Protein AF-A0A183GX40-F1 (afdb_monomer_lite)

Secondary structure (DSSP, 8-state):
-HHHHHHHHHHHHHHHHHH-HHHHTT--HHHHHHHHHHHHHHHHHHHHHHHHHHHHS--S-----HHHHHHHTSTTSTTTTTGGG--B---TTGGGS-HHHHHHHHHHSTTSB---

pLDDT: mean 89.78, std 6.81, range [52.97, 96.0]

Structure (mmCIF, N/CA/C/O backbone):
data_AF-A0A183GX40-F1
#
_entry.id   AF-A0A183GX40-F1
#
loop_
_atom_site.group_PDB
_atom_site.id
_atom_site.type_symbol
_atom_site.label_atom_id
_atom_site.label_alt_id
_atom_site.label_comp_id
_atom_site.label_asym_id
_atom_site.label_entity_id
_atom_site.label_seq_id
_atom_site.pdbx_PDB_ins_code
_atom_site.Cartn_x
_atom_site.Cartn_y
_atom_site.Cartn_z
_atom_site.occupancy
_atom_site.B_iso_or_equiv
_atom_site.auth_seq_id
_atom_site.auth_comp_id
_atom_site.auth_asym_id
_atom_site.auth_atom_id
_atom_site.pdbx_PDB_model_num
ATOM 1 N N . MET A 1 1 ? -13.256 6.735 -21.506 1.00 61.44 1 MET A N 1
ATOM 2 C CA . MET A 1 1 ? -12.487 5.476 -21.609 1.00 61.44 1 MET A CA 1
ATOM 3 C C . MET A 1 1 ? -10.989 5.669 -21.396 1.00 61.44 1 MET A C 1
ATOM 5 O O . MET A 1 1 ? -10.426 4.890 -20.646 1.00 61.44 1 MET A O 1
ATOM 9 N N . VAL A 1 2 ? -10.386 6.748 -21.913 1.00 84.19 2 VAL A N 1
ATOM 10 C CA . VAL A 1 2 ? -8.935 7.036 -21.832 1.00 84.19 2 VAL A CA 1
ATOM 11 C C . VAL A 1 2 ? -8.296 6.841 -20.442 1.00 84.19 2 VAL A C 1
ATOM 13 O O . VAL A 1 2 ? -7.230 6.255 -20.349 1.00 84.19 2 VAL A O 1
ATOM 16 N N . LEU A 1 3 ? -8.937 7.266 -19.343 1.00 86.88 3 LEU A N 1
ATOM 17 C CA . LEU A 1 3 ? -8.341 7.150 -17.998 1.00 86.88 3 LEU A CA 1
ATOM 18 C C . LEU A 1 3 ? -8.125 5.696 -17.546 1.00 86.88 3 LEU A C 1
ATOM 20 O O . LEU A 1 3 ? -7.103 5.389 -16.938 1.00 86.88 3 LEU A O 1
ATOM 24 N N . CYS A 1 4 ? -9.097 4.822 -17.816 1.00 88.12 4 CYS A N 1
ATOM 25 C CA . CYS A 1 4 ? -9.017 3.411 -17.443 1.00 88.12 4 CYS A CA 1
ATOM 26 C C . CYS A 1 4 ? -7.955 2.698 -18.278 1.00 88.12 4 CYS A C 1
ATOM 28 O O . CYS A 1 4 ? -7.156 1.960 -17.722 1.00 88.12 4 CYS A O 1
ATOM 30 N N . GLU A 1 5 ? -7.896 2.983 -19.580 1.00 91.25 5 GLU A N 1
ATOM 31 C CA . GLU A 1 5 ? -6.874 2.435 -20.479 1.00 91.25 5 GLU A CA 1
ATOM 32 C C . GLU A 1 5 ? -5.462 2.870 -20.068 1.00 91.25 5 GLU A C 1
ATOM 34 O O . GLU A 1 5 ? -4.575 2.028 -19.949 1.00 91.25 5 GLU A O 1
ATOM 39 N N . THR A 1 6 ? -5.254 4.160 -19.768 1.00 89.44 6 THR A N 1
ATOM 40 C CA . THR A 1 6 ? -3.965 4.663 -19.265 1.00 89.44 6 THR A CA 1
ATOM 41 C C . THR A 1 6 ? -3.567 3.976 -17.961 1.00 89.44 6 THR A C 1
ATOM 43 O O . THR A 1 6 ? -2.415 3.575 -17.808 1.00 89.44 6 THR A O 1
ATOM 46 N N . PHE A 1 7 ? -4.511 3.819 -17.026 1.00 92.31 7 PHE A N 1
ATOM 47 C CA . PHE A 1 7 ? -4.249 3.143 -15.758 1.00 92.31 7 PHE A CA 1
ATOM 48 C C . PHE A 1 7 ? -3.877 1.672 -15.960 1.00 92.31 7 PHE A C 1
ATOM 50 O O . PHE A 1 7 ? -2.867 1.231 -15.419 1.00 92.31 7 PHE A O 1
ATOM 57 N N . SER A 1 8 ? -4.655 0.934 -16.756 1.00 94.12 8 SER A N 1
ATOM 58 C CA . SER A 1 8 ? -4.400 -0.476 -17.066 1.00 94.12 8 SER A CA 1
ATOM 59 C C . SER A 1 8 ? -3.034 -0.668 -17.718 1.00 94.12 8 SER A C 1
ATOM 61 O O . SER A 1 8 ? -2.237 -1.456 -17.223 1.00 94.12 8 SER A O 1
ATOM 63 N N . ARG A 1 9 ? -2.704 0.129 -18.741 1.00 93.69 9 ARG A N 1
ATOM 64 C CA . ARG A 1 9 ? -1.399 0.054 -19.412 1.00 93.69 9 ARG A CA 1
ATOM 65 C C . ARG A 1 9 ? -0.239 0.368 -18.464 1.00 93.69 9 ARG A C 1
ATOM 67 O O . ARG A 1 9 ? 0.781 -0.311 -18.486 1.00 93.69 9 ARG A O 1
ATOM 74 N N . GLY A 1 10 ? -0.390 1.391 -17.620 1.00 94.50 10 GLY A N 1
ATOM 75 C CA . GLY A 1 10 ? 0.619 1.727 -16.615 1.00 94.50 10 GLY A CA 1
ATOM 76 C C . GLY A 1 10 ? 0.813 0.607 -15.589 1.00 94.50 10 GLY A C 1
ATOM 77 O O . GLY A 1 10 ? 1.943 0.306 -15.217 1.00 94.50 10 GLY A O 1
ATOM 78 N N . ARG A 1 11 ? -0.276 -0.045 -15.162 1.00 94.56 11 ARG A N 1
ATOM 79 C CA . ARG A 1 11 ? -0.227 -1.203 -14.257 1.00 94.56 11 ARG A CA 1
ATOM 80 C C . ARG A 1 11 ? 0.476 -2.397 -14.883 1.00 94.56 11 ARG A C 1
ATOM 82 O O . ARG A 1 11 ? 1.346 -2.957 -14.230 1.00 94.56 11 ARG A O 1
ATOM 89 N N . GLU A 1 12 ? 0.153 -2.734 -16.127 1.00 94.31 12 GLU A N 1
ATOM 90 C CA . GLU A 1 12 ? 0.805 -3.824 -16.863 1.00 94.31 12 GLU A CA 1
ATOM 91 C C . GLU A 1 12 ? 2.319 -3.601 -16.980 1.00 94.31 12 GLU A C 1
ATOM 93 O O . GLU A 1 12 ? 3.097 -4.524 -16.743 1.00 94.31 12 GLU A O 1
ATOM 98 N N . LEU A 1 13 ? 2.753 -2.367 -17.273 1.00 92.88 13 LEU A N 1
ATOM 99 C CA . LEU A 1 13 ? 4.176 -2.021 -17.326 1.00 92.88 13 LEU A CA 1
ATOM 100 C C . LEU A 1 13 ? 4.869 -2.222 -15.971 1.00 92.88 13 LEU A C 1
ATOM 102 O O . LEU A 1 13 ? 5.949 -2.811 -15.912 1.00 92.88 13 LEU A O 1
ATOM 106 N N . ILE A 1 14 ? 4.253 -1.738 -14.888 1.00 91.75 14 ILE A N 1
ATOM 107 C CA . ILE A 1 14 ? 4.812 -1.854 -13.536 1.00 91.75 14 ILE A CA 1
ATOM 108 C C . ILE A 1 14 ? 4.880 -3.324 -13.104 1.00 91.75 14 ILE A C 1
ATOM 110 O O . ILE A 1 14 ? 5.902 -3.768 -12.589 1.00 91.75 14 ILE A O 1
ATOM 114 N N . GLU A 1 15 ? 3.815 -4.091 -13.336 1.00 90.94 15 GLU A N 1
ATOM 115 C CA . GLU A 1 15 ? 3.749 -5.512 -12.982 1.00 90.94 15 GLU A CA 1
ATOM 116 C C . GLU A 1 15 ? 4.776 -6.336 -13.757 1.00 90.94 15 GLU A C 1
ATOM 118 O O . GLU A 1 15 ? 5.473 -7.148 -13.149 1.00 90.94 15 GLU A O 1
ATOM 123 N N . ARG A 1 16 ? 4.950 -6.075 -15.060 1.00 89.56 16 ARG A N 1
ATOM 124 C CA . ARG A 1 16 ? 5.984 -6.738 -15.863 1.00 89.56 16 ARG A CA 1
ATOM 125 C C . ARG A 1 16 ? 7.364 -6.575 -15.229 1.00 89.56 16 ARG A C 1
ATOM 127 O O . ARG A 1 16 ? 8.065 -7.560 -15.048 1.00 89.56 16 ARG A O 1
ATOM 134 N N . LEU A 1 17 ? 7.731 -5.355 -14.844 1.00 86.88 17 LEU A N 1
ATOM 135 C CA . LEU A 1 17 ? 9.061 -5.069 -14.295 1.00 86.88 17 LEU A CA 1
ATOM 136 C C . LEU A 1 17 ? 9.238 -5.531 -12.841 1.00 86.88 17 LEU A C 1
ATOM 138 O O . LEU A 1 17 ? 10.357 -5.833 -12.434 1.00 86.88 17 LEU A O 1
ATOM 142 N N . LEU A 1 18 ? 8.153 -5.626 -12.065 1.00 84.69 18 LEU A N 1
ATOM 143 C CA . LEU A 1 18 ? 8.182 -6.171 -10.703 1.00 84.69 18 LEU A CA 1
ATOM 144 C C . LEU A 1 18 ? 8.326 -7.698 -10.674 1.00 84.69 18 LEU A C 1
ATOM 146 O O . LEU A 1 18 ? 8.986 -8.223 -9.779 1.00 84.69 18 LEU A O 1
ATOM 150 N N . PHE A 1 19 ? 7.694 -8.409 -11.614 1.00 84.62 19 PHE A N 1
ATOM 151 C CA . PHE A 1 19 ? 7.640 -9.876 -11.613 1.00 84.62 19 PHE A CA 1
ATOM 152 C C . PHE A 1 19 ? 8.596 -10.543 -12.614 1.00 84.62 19 PHE A C 1
ATOM 154 O O . PHE A 1 19 ? 8.858 -11.740 -12.491 1.00 84.62 19 PHE A O 1
ATOM 161 N N . HIS A 1 20 ? 9.161 -9.786 -13.557 1.00 83.19 20 HIS A N 1
ATOM 162 C CA . HIS A 1 20 ? 10.194 -10.243 -14.489 1.00 83.19 20 HIS A CA 1
ATOM 163 C C . HIS A 1 20 ? 11.457 -9.400 -14.314 1.00 83.19 20 HIS A C 1
ATOM 165 O O . HIS A 1 20 ? 11.758 -8.500 -15.092 1.00 83.19 20 HIS A O 1
ATOM 171 N N . THR A 1 21 ? 12.206 -9.689 -13.250 1.00 69.00 21 THR A N 1
ATOM 172 C CA . THR A 1 21 ? 13.386 -8.911 -12.847 1.00 69.00 21 THR A CA 1
ATOM 173 C C . THR A 1 21 ? 14.473 -8.861 -13.921 1.00 69.00 21 THR A C 1
ATOM 175 O O . THR A 1 21 ? 15.195 -7.870 -13.989 1.00 69.00 21 THR A O 1
ATOM 178 N N . ASP A 1 22 ? 14.559 -9.875 -14.789 1.00 79.19 22 ASP A N 1
ATOM 179 C CA . ASP A 1 22 ? 15.484 -9.897 -15.930 1.00 79.19 22 ASP A CA 1
ATOM 180 C C . ASP A 1 22 ? 15.222 -8.738 -16.910 1.00 79.19 22 ASP A C 1
ATOM 182 O O . ASP A 1 22 ? 16.169 -8.132 -17.416 1.00 79.19 22 ASP A O 1
ATOM 186 N N . ASP A 1 23 ? 13.954 -8.352 -17.091 1.00 74.06 23 ASP A N 1
ATOM 187 C CA . ASP A 1 23 ? 13.552 -7.218 -17.932 1.00 74.06 23 ASP A CA 1
ATOM 188 C C . ASP A 1 23 ? 13.892 -5.870 -17.271 1.00 74.06 23 ASP A C 1
ATOM 190 O O . ASP A 1 23 ? 14.087 -4.861 -17.949 1.00 74.06 23 ASP A O 1
ATOM 194 N N . ALA A 1 24 ? 13.997 -5.836 -15.939 1.00 75.06 24 ALA A N 1
ATOM 195 C CA . ALA A 1 24 ? 14.310 -4.627 -15.180 1.00 75.06 24 ALA A CA 1
ATOM 196 C C . ALA A 1 24 ? 15.818 -4.313 -15.124 1.00 75.06 24 ALA A C 1
ATOM 198 O O . ALA A 1 24 ? 16.201 -3.164 -14.884 1.00 75.06 24 ALA A O 1
ATOM 199 N N . LEU A 1 25 ? 16.689 -5.304 -15.356 1.00 77.06 25 LEU A N 1
ATOM 200 C CA . LEU A 1 25 ? 18.145 -5.151 -15.225 1.00 77.06 25 LEU A CA 1
ATOM 201 C C . LEU A 1 25 ? 18.772 -4.260 -16.309 1.00 77.06 25 LEU A C 1
ATOM 203 O O . LEU A 1 25 ? 19.804 -3.631 -16.058 1.00 77.06 25 LEU A O 1
ATOM 207 N N . PHE A 1 26 ? 18.152 -4.165 -17.490 1.00 81.56 26 PHE A N 1
ATOM 208 C CA . PHE A 1 26 ? 18.740 -3.510 -18.666 1.00 81.56 26 PHE A CA 1
ATOM 209 C C . PHE A 1 26 ? 17.864 -2.416 -19.289 1.00 81.56 26 PHE A C 1
ATOM 211 O O . PHE A 1 26 ? 17.971 -2.152 -20.483 1.00 81.56 26 PHE A O 1
ATOM 218 N N . LEU A 1 27 ? 17.046 -1.731 -18.484 1.00 85.94 27 LEU A N 1
ATOM 219 C CA . LEU A 1 27 ? 16.221 -0.628 -18.984 1.00 85.94 27 LEU A CA 1
ATOM 220 C C . LEU A 1 27 ? 17.080 0.526 -19.514 1.00 85.94 27 LEU A C 1
ATOM 222 O O . LEU A 1 27 ? 17.921 1.084 -18.788 1.00 85.94 27 LEU A O 1
ATOM 226 N N . SER A 1 28 ? 16.804 0.917 -20.756 1.00 90.75 28 SER A N 1
ATOM 227 C CA . SER A 1 28 ? 17.279 2.157 -21.365 1.00 90.75 28 SER A CA 1
ATOM 228 C C . SER A 1 28 ? 16.761 3.385 -20.604 1.00 90.75 28 SER A C 1
ATOM 230 O O . SER A 1 28 ? 15.870 3.298 -19.759 1.00 90.75 28 SER A O 1
ATOM 232 N N . GLN A 1 29 ? 17.328 4.563 -20.880 1.00 91.81 29 GLN A N 1
ATOM 233 C CA . GLN A 1 29 ? 16.872 5.799 -20.228 1.00 91.81 29 GLN A CA 1
ATOM 234 C C . GLN A 1 29 ? 15.410 6.122 -20.558 1.00 91.81 29 GLN A C 1
ATOM 236 O O . GLN A 1 29 ? 14.670 6.540 -19.670 1.00 91.81 29 GLN A O 1
ATOM 241 N N . ASP A 1 30 ? 14.987 5.867 -21.796 1.00 92.88 30 ASP A N 1
ATOM 242 C CA . ASP A 1 30 ? 13.615 6.119 -22.235 1.00 92.88 30 ASP A CA 1
ATOM 243 C C . ASP A 1 30 ? 12.626 5.186 -21.521 1.00 92.88 30 ASP A C 1
ATOM 245 O O . ASP A 1 30 ? 11.599 5.640 -21.022 1.00 92.88 30 ASP A O 1
ATOM 249 N N . GLU A 1 31 ? 12.970 3.904 -21.366 1.00 90.94 31 GLU A N 1
ATOM 250 C CA . GLU A 1 31 ? 12.136 2.935 -20.638 1.00 90.94 31 GLU A CA 1
ATOM 251 C C . GLU A 1 31 ? 12.058 3.244 -19.137 1.00 90.94 31 GLU A C 1
ATOM 253 O O . GLU A 1 31 ? 11.008 3.075 -18.515 1.00 90.94 31 GLU A O 1
ATOM 258 N N . ARG A 1 32 ? 13.150 3.738 -18.538 1.00 90.44 32 ARG A N 1
ATOM 259 C CA . ARG A 1 32 ? 13.143 4.206 -17.141 1.00 90.44 32 ARG A CA 1
ATOM 260 C C . ARG A 1 32 ? 12.227 5.408 -16.958 1.00 90.44 32 ARG A C 1
ATOM 262 O O . ARG A 1 32 ? 11.519 5.485 -15.953 1.00 90.44 32 ARG A O 1
ATOM 269 N N . GLU A 1 33 ? 12.241 6.345 -17.902 1.00 93.69 33 GLU A N 1
ATOM 270 C CA . GLU A 1 33 ? 11.349 7.501 -17.851 1.00 93.69 33 GLU A CA 1
ATOM 271 C C . GLU A 1 33 ? 9.890 7.085 -18.062 1.00 93.69 33 GLU A C 1
ATOM 273 O O . GLU A 1 33 ? 9.019 7.538 -17.319 1.00 93.69 33 GLU A O 1
ATOM 278 N N . GLU A 1 34 ? 9.616 6.168 -18.993 1.00 92.19 34 GLU A N 1
ATOM 279 C CA . GLU A 1 34 ? 8.276 5.612 -19.193 1.00 92.19 34 GLU A CA 1
ATOM 280 C C . GLU A 1 34 ? 7.753 4.932 -17.921 1.00 92.19 34 GLU A C 1
ATOM 282 O O . GLU A 1 34 ? 6.635 5.215 -17.482 1.00 92.19 34 GLU A O 1
ATOM 287 N N . TYR A 1 35 ? 8.582 4.112 -17.268 1.00 91.31 35 TYR A N 1
ATOM 288 C CA . TYR A 1 35 ? 8.249 3.497 -15.984 1.00 91.31 35 TYR A CA 1
ATOM 289 C C . TYR A 1 35 ? 7.927 4.543 -14.912 1.00 91.31 35 TYR A C 1
ATOM 291 O O . TYR A 1 35 ? 6.898 4.459 -14.239 1.00 91.31 35 TYR A O 1
ATOM 299 N N . ARG A 1 36 ? 8.770 5.573 -14.772 1.00 92.31 36 ARG A N 1
ATOM 300 C CA . ARG A 1 3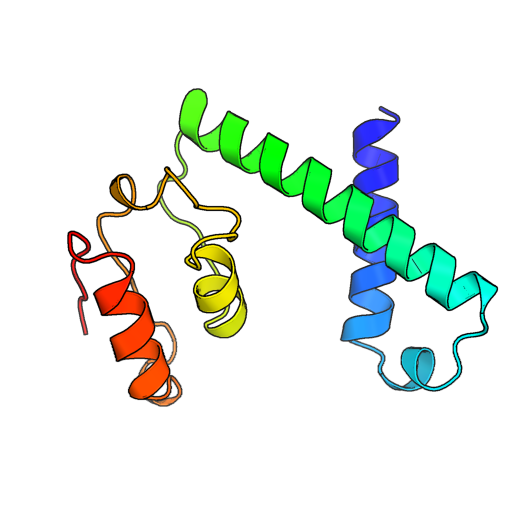6 ? 8.580 6.638 -13.777 1.00 92.31 36 ARG A CA 1
ATOM 301 C C . ARG A 1 36 ? 7.282 7.413 -14.009 1.00 92.31 36 ARG A C 1
ATOM 303 O O . ARG A 1 36 ? 6.590 7.779 -13.054 1.00 92.31 36 ARG A O 1
ATOM 310 N N . LEU A 1 37 ? 6.942 7.676 -15.270 1.00 93.75 37 LEU A N 1
ATOM 311 C CA . LEU A 1 37 ? 5.678 8.306 -15.645 1.00 93.75 37 LEU A CA 1
ATOM 312 C C . LEU A 1 37 ? 4.493 7.394 -15.319 1.00 93.75 37 LEU A C 1
ATOM 314 O O . LEU A 1 37 ? 3.532 7.862 -14.702 1.00 93.75 37 LEU A O 1
ATOM 318 N N . ALA A 1 38 ? 4.584 6.105 -15.651 1.00 94.25 38 ALA A N 1
ATOM 319 C CA . ALA A 1 38 ? 3.557 5.119 -15.337 1.00 94.25 38 ALA A CA 1
ATOM 320 C C . ALA A 1 38 ? 3.314 5.007 -13.826 1.00 94.25 38 ALA A C 1
ATOM 322 O O . ALA A 1 38 ? 2.165 5.105 -13.398 1.00 94.25 38 ALA A O 1
ATOM 323 N N . GLU A 1 39 ? 4.362 4.900 -13.003 1.00 93.19 39 GLU A N 1
ATOM 324 C CA . GLU A 1 39 ? 4.227 4.882 -11.540 1.00 93.19 39 GLU A CA 1
ATOM 325 C C . GLU A 1 39 ? 3.520 6.131 -11.017 1.00 93.19 39 GLU A C 1
ATOM 327 O O . GLU A 1 39 ? 2.582 6.038 -10.219 1.00 93.19 39 GLU A O 1
ATOM 332 N N . LYS A 1 40 ? 3.927 7.313 -11.493 1.00 93.00 40 LYS A N 1
ATOM 333 C CA . LYS A 1 40 ? 3.327 8.582 -11.073 1.00 93.00 40 LYS A CA 1
ATOM 334 C C . LYS A 1 40 ? 1.848 8.658 -11.447 1.00 93.00 40 LYS A C 1
ATOM 336 O O . LYS A 1 40 ? 1.030 9.108 -10.639 1.00 93.00 40 LYS A O 1
ATOM 341 N N . GLU A 1 41 ? 1.490 8.249 -12.661 1.00 93.62 41 GLU A N 1
ATOM 342 C CA . GLU A 1 41 ? 0.104 8.266 -13.125 1.00 93.62 41 GLU A CA 1
ATOM 343 C C . GLU A 1 41 ? -0.764 7.242 -12.396 1.00 93.62 41 GLU A C 1
ATOM 345 O O . GLU A 1 41 ? -1.828 7.608 -11.886 1.00 93.62 41 GLU A O 1
ATOM 350 N N . VAL A 1 42 ? -0.300 5.995 -12.294 1.00 94.31 42 VAL A N 1
ATOM 351 C CA . VAL A 1 42 ? -0.990 4.914 -11.581 1.00 94.31 42 VAL A CA 1
ATOM 352 C C . VAL A 1 42 ? -1.216 5.305 -10.128 1.00 94.31 42 VAL A C 1
ATOM 354 O O . VAL A 1 42 ? -2.350 5.232 -9.657 1.00 94.31 42 VAL A O 1
ATOM 357 N N . SER A 1 43 ? -0.183 5.793 -9.438 1.00 91.44 43 SER A N 1
ATOM 358 C CA . SER A 1 43 ? -0.285 6.246 -8.049 1.00 91.44 43 SER A CA 1
ATOM 359 C C . SER A 1 43 ? -1.323 7.362 -7.899 1.00 91.44 43 SER A C 1
ATOM 361 O O . SER A 1 43 ? -2.265 7.248 -7.113 1.00 91.44 43 SER A O 1
ATOM 363 N N . ARG A 1 44 ? -1.255 8.402 -8.744 1.00 92.12 44 ARG A N 1
ATOM 364 C CA . ARG A 1 44 ? -2.218 9.515 -8.729 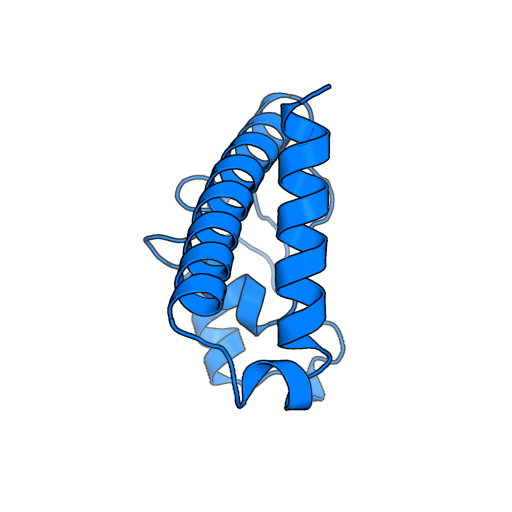1.00 92.12 44 ARG A CA 1
ATOM 365 C C . ARG A 1 44 ? -3.660 9.044 -8.936 1.00 92.12 44 ARG A C 1
ATOM 367 O O . ARG A 1 44 ? -4.582 9.603 -8.337 1.00 92.12 44 ARG A O 1
ATOM 374 N N . ILE A 1 45 ? -3.881 8.098 -9.845 1.00 93.44 45 ILE A N 1
ATOM 375 C CA . ILE A 1 45 ? -5.216 7.566 -10.137 1.00 93.44 45 ILE A CA 1
ATOM 376 C C . ILE A 1 45 ? -5.700 6.695 -8.976 1.00 93.44 45 ILE A C 1
ATOM 378 O O . ILE A 1 45 ? -6.826 6.896 -8.521 1.00 93.44 45 ILE A O 1
ATOM 382 N N . ALA A 1 46 ? -4.852 5.811 -8.446 1.00 92.38 46 ALA A N 1
ATOM 383 C CA . ALA A 1 46 ? -5.171 4.961 -7.303 1.00 92.38 46 ALA A CA 1
ATOM 384 C C . ALA A 1 46 ? -5.599 5.792 -6.084 1.00 92.38 46 ALA A C 1
ATOM 386 O O . ALA A 1 46 ? -6.656 5.528 -5.514 1.00 92.38 46 ALA A O 1
ATOM 387 N N . THR A 1 47 ? -4.870 6.864 -5.752 1.00 91.88 47 THR A N 1
ATOM 388 C CA . THR A 1 47 ? -5.229 7.767 -4.644 1.00 91.88 47 THR A CA 1
ATOM 389 C C . THR A 1 47 ? -6.620 8.371 -4.822 1.00 91.88 47 THR A C 1
ATOM 391 O O . THR A 1 47 ? -7.415 8.408 -3.883 1.00 91.88 47 THR A O 1
ATOM 394 N N . LYS A 1 48 ? -6.963 8.810 -6.041 1.00 92.31 48 LYS A N 1
ATOM 395 C CA . LYS A 1 48 ? -8.298 9.355 -6.333 1.00 92.31 48 LYS A CA 1
ATOM 396 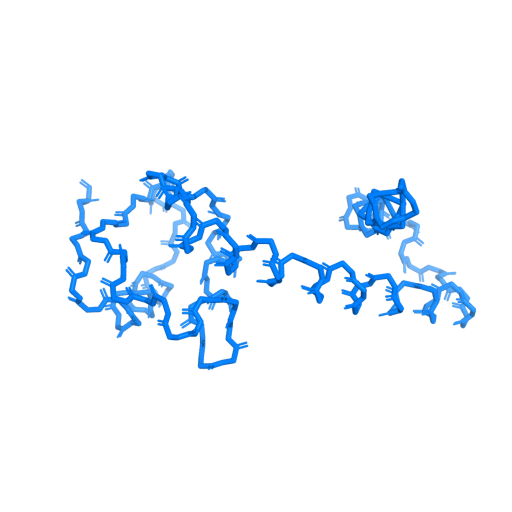C C . LYS A 1 48 ? -9.389 8.296 -6.205 1.00 92.31 48 LYS A C 1
ATOM 398 O O . LYS A 1 48 ? -10.453 8.591 -5.669 1.00 92.31 48 LYS A O 1
ATOM 403 N N . VAL A 1 49 ? -9.136 7.086 -6.702 1.00 92.19 49 VAL A N 1
ATOM 404 C CA . VAL A 1 49 ? -10.090 5.974 -6.628 1.00 92.19 49 VAL A CA 1
ATOM 405 C C . VAL A 1 49 ? -10.346 5.587 -5.174 1.00 92.19 49 VAL A C 1
ATOM 407 O O . VAL A 1 49 ? -11.506 5.488 -4.787 1.00 92.19 49 VAL A O 1
ATOM 410 N N . ILE A 1 50 ? -9.301 5.462 -4.354 1.00 92.31 50 ILE A N 1
ATOM 411 C CA . ILE A 1 50 ? -9.435 5.168 -2.922 1.00 92.31 50 ILE A CA 1
ATOM 412 C C . ILE A 1 50 ? -10.235 6.267 -2.219 1.00 92.31 50 ILE A C 1
ATOM 414 O O . ILE A 1 50 ? -11.210 5.962 -1.539 1.00 92.31 50 ILE A O 1
ATOM 418 N N . ALA A 1 51 ? -9.921 7.544 -2.450 1.00 92.50 51 ALA A N 1
ATOM 419 C CA . ALA A 1 51 ? -10.692 8.644 -1.868 1.00 92.50 51 ALA A CA 1
ATOM 420 C C . ALA A 1 51 ? -12.184 8.600 -2.267 1.00 92.50 51 ALA A C 1
ATOM 422 O O . ALA A 1 51 ? -13.061 8.851 -1.441 1.00 92.50 51 ALA A O 1
ATOM 423 N N . ILE A 1 52 ? -12.493 8.250 -3.522 1.00 93.94 52 ILE A N 1
ATOM 424 C CA . ILE A 1 52 ? -13.878 8.066 -3.984 1.00 93.94 52 ILE A CA 1
ATOM 425 C C . ILE A 1 52 ? -14.534 6.867 -3.294 1.00 93.94 52 ILE A C 1
ATOM 427 O O . ILE A 1 52 ? -15.685 6.985 -2.878 1.00 93.94 52 ILE A O 1
ATOM 431 N N . MET A 1 53 ? -13.828 5.742 -3.147 1.00 94.69 53 MET A N 1
ATOM 432 C CA . MET A 1 53 ? -14.336 4.566 -2.438 1.00 94.69 53 MET A CA 1
ATOM 433 C C . MET A 1 53 ? -14.725 4.941 -1.007 1.00 94.69 53 MET A C 1
ATOM 435 O O . MET A 1 53 ? -15.886 4.790 -0.654 1.00 94.69 53 MET A O 1
ATOM 439 N N . PHE A 1 54 ? -13.829 5.547 -0.227 1.00 93.94 54 PHE A N 1
ATOM 440 C CA . PHE A 1 54 ? -14.126 5.970 1.150 1.00 93.94 54 PHE A CA 1
ATOM 441 C C . PHE A 1 54 ? -15.243 7.020 1.252 1.00 93.94 54 PHE A C 1
ATOM 443 O O . PHE A 1 54 ? -15.943 7.078 2.256 1.00 93.94 54 PHE A O 1
ATOM 450 N N . ARG A 1 55 ? -15.462 7.834 0.211 1.00 93.88 55 ARG A N 1
ATOM 451 C CA . ARG A 1 55 ? -16.546 8.827 0.195 1.00 93.88 55 ARG A CA 1
ATOM 452 C C . ARG A 1 55 ? -17.908 8.250 -0.199 1.00 93.88 55 ARG A C 1
ATOM 454 O O . ARG A 1 55 ? -18.930 8.709 0.302 1.00 93.88 55 ARG A O 1
ATOM 461 N N . VAL A 1 56 ? -17.942 7.346 -1.175 1.00 96.00 56 VAL A N 1
ATOM 462 C CA . VAL A 1 56 ? -19.187 6.893 -1.825 1.00 96.00 56 VAL A CA 1
ATOM 463 C C . VAL A 1 56 ? -19.627 5.529 -1.307 1.00 96.00 56 VAL A C 1
ATOM 465 O O . VAL A 1 56 ? -20.817 5.299 -1.105 1.00 96.00 56 VAL A O 1
ATOM 468 N N . ARG A 1 57 ? -18.678 4.609 -1.125 1.00 94.44 57 ARG A N 1
ATOM 469 C CA . ARG A 1 57 ? -18.921 3.246 -0.655 1.00 94.44 57 ARG A CA 1
ATOM 470 C C . ARG A 1 57 ? -17.649 2.694 -0.022 1.00 94.44 57 ARG A C 1
ATOM 472 O O . ARG A 1 57 ? -16.846 2.052 -0.704 1.00 94.44 57 ARG A O 1
ATOM 479 N N . THR A 1 58 ? -17.482 2.961 1.270 1.00 93.88 58 THR A N 1
ATOM 480 C CA . THR A 1 58 ? -16.300 2.549 2.025 1.00 93.88 58 THR A CA 1
ATOM 481 C C . THR A 1 58 ? -16.080 1.040 1.889 1.00 93.88 58 THR A C 1
ATOM 483 O O . THR A 1 58 ? -17.026 0.270 2.099 1.00 93.88 58 THR A O 1
ATOM 486 N N . PRO A 1 59 ? -14.872 0.593 1.498 1.00 93.81 59 PRO A N 1
ATOM 487 C CA . PRO A 1 59 ? -14.563 -0.827 1.437 1.00 93.81 59 PRO A CA 1
ATOM 488 C C . PRO A 1 59 ? -14.700 -1.459 2.822 1.00 93.81 59 PRO A C 1
ATOM 490 O O . PRO A 1 59 ? -14.215 -0.908 3.804 1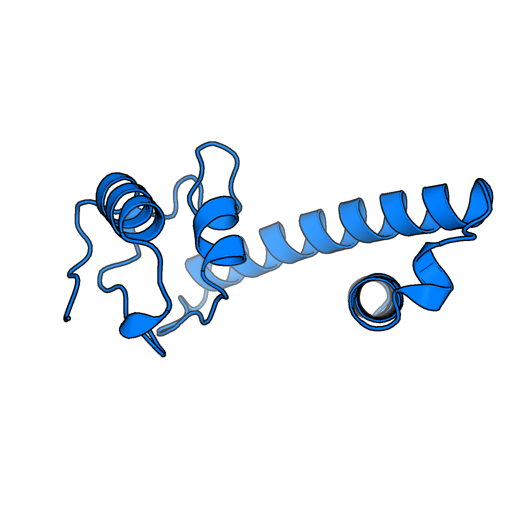.00 93.81 59 PRO A O 1
ATOM 493 N N . ALA A 1 60 ? -15.330 -2.631 2.901 1.00 94.69 60 ALA A N 1
ATOM 494 C CA . ALA A 1 60 ? -15.412 -3.372 4.161 1.00 94.69 60 ALA A CA 1
ATOM 495 C C . ALA A 1 60 ? -14.064 -4.008 4.545 1.00 94.69 60 ALA A C 1
ATOM 497 O O . ALA A 1 60 ? -13.767 -4.160 5.724 1.00 94.69 60 ALA A O 1
ATOM 498 N N . ILE A 1 61 ? -13.266 -4.398 3.544 1.00 93.62 61 ILE A N 1
ATOM 499 C CA . ILE A 1 61 ? -11.954 -5.035 3.698 1.00 93.62 61 ILE A CA 1
ATOM 500 C C . ILE A 1 61 ? -11.044 -4.507 2.586 1.00 93.62 61 ILE A C 1
ATOM 502 O O . ILE A 1 61 ? -11.472 -4.395 1.434 1.00 93.62 61 ILE A O 1
ATOM 506 N N . ILE A 1 62 ? -9.792 -4.204 2.925 1.00 93.94 62 ILE A N 1
ATOM 507 C CA . ILE A 1 62 ? -8.731 -3.879 1.969 1.00 93.94 62 ILE A CA 1
ATOM 508 C C . ILE A 1 62 ? -7.567 -4.832 2.229 1.00 93.94 62 ILE A C 1
ATOM 510 O O . ILE A 1 62 ? -7.034 -4.864 3.335 1.00 93.94 62 ILE A O 1
ATOM 514 N N . CYS A 1 63 ? -7.171 -5.595 1.212 1.00 94.38 63 CYS A N 1
ATOM 515 C CA . CYS A 1 63 ? -6.054 -6.532 1.304 1.00 94.38 63 CYS A CA 1
ATOM 516 C C . CYS A 1 63 ? -4.775 -5.878 0.781 1.00 94.38 63 CYS A C 1
ATOM 518 O O . CYS A 1 63 ? -4.758 -5.342 -0.328 1.00 94.38 63 CYS A O 1
ATOM 520 N N . LEU A 1 64 ? -3.706 -5.941 1.569 1.00 93.88 64 LEU A N 1
ATOM 521 C CA . LEU A 1 64 ? -2.394 -5.397 1.233 1.00 93.88 64 LEU A CA 1
ATOM 522 C C . LEU A 1 64 ? -1.314 -6.360 1.713 1.00 93.88 64 LEU A C 1
ATOM 524 O O . LEU A 1 64 ? -1.472 -7.008 2.745 1.00 93.88 64 LEU A O 1
ATOM 528 N N . THR A 1 65 ? -0.190 -6.407 1.000 1.00 92.38 65 THR A N 1
ATOM 529 C CA . THR A 1 65 ? 1.027 -7.005 1.557 1.00 92.38 65 THR A CA 1
ATOM 530 C C . THR A 1 65 ? 1.494 -6.180 2.758 1.00 92.38 65 THR A C 1
ATOM 532 O O . THR A 1 65 ? 1.213 -4.981 2.841 1.00 92.38 65 THR A O 1
ATOM 535 N N . THR A 1 66 ? 2.265 -6.777 3.669 1.00 92.88 66 THR A N 1
ATOM 536 C CA . THR A 1 66 ? 2.827 -6.061 4.828 1.00 92.88 66 THR A CA 1
ATOM 537 C C . THR A 1 66 ? 3.591 -4.801 4.408 1.00 92.88 66 THR A C 1
ATOM 539 O O . THR A 1 66 ? 3.419 -3.741 5.006 1.00 92.88 66 THR A O 1
ATOM 542 N N . SER A 1 67 ? 4.391 -4.880 3.340 1.00 92.12 67 SER A N 1
ATOM 543 C CA . SER A 1 67 ? 5.136 -3.732 2.809 1.00 92.12 67 SER A CA 1
ATOM 544 C C . SER A 1 67 ? 4.218 -2.645 2.244 1.00 92.12 67 SER A C 1
ATOM 546 O O . SER A 1 67 ? 4.416 -1.465 2.531 1.00 92.12 67 SER A O 1
ATOM 548 N N . ALA A 1 68 ? 3.181 -3.023 1.491 1.00 92.81 68 ALA A N 1
ATOM 549 C CA . ALA A 1 68 ? 2.204 -2.072 0.973 1.00 92.81 68 ALA A CA 1
ATOM 550 C C . ALA A 1 68 ? 1.422 -1.398 2.107 1.00 92.81 68 ALA A C 1
ATOM 552 O O . ALA A 1 68 ? 1.210 -0.191 2.050 1.00 92.81 68 ALA A O 1
ATOM 553 N N . LEU A 1 69 ? 1.053 -2.138 3.159 1.00 93.94 69 LEU A N 1
ATOM 554 C CA . LEU A 1 69 ? 0.386 -1.588 4.338 1.00 93.94 69 LEU A CA 1
ATOM 555 C C . LEU A 1 69 ? 1.279 -0.582 5.077 1.00 93.94 69 LEU A C 1
ATOM 557 O O . LEU A 1 69 ? 0.817 0.505 5.424 1.00 93.94 69 LEU A O 1
ATOM 561 N N . LEU A 1 70 ? 2.565 -0.894 5.265 1.00 93.94 70 LEU A N 1
ATOM 562 C CA . LEU A 1 70 ? 3.528 0.038 5.858 1.00 93.94 70 LEU A CA 1
ATOM 563 C C . LEU A 1 70 ? 3.670 1.318 5.021 1.00 93.94 70 LEU A C 1
ATOM 565 O O . LEU A 1 70 ? 3.667 2.412 5.574 1.00 93.94 70 LEU A O 1
ATOM 569 N N . ASN A 1 71 ? 3.743 1.221 3.698 1.00 93.44 71 ASN A N 1
ATOM 570 C CA . ASN A 1 71 ? 3.833 2.415 2.853 1.00 93.44 71 ASN A CA 1
ATOM 571 C C . ASN A 1 71 ? 2.514 3.205 2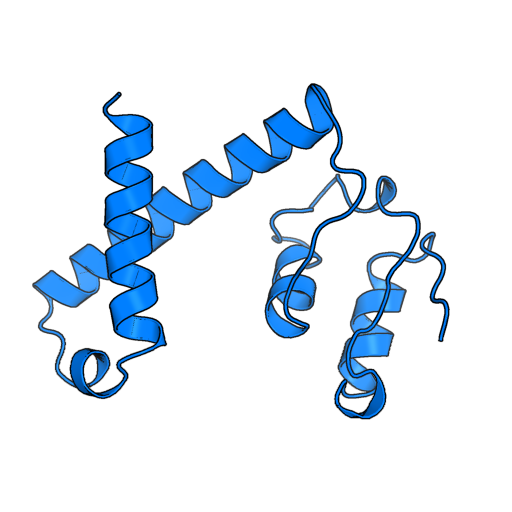.829 1.00 93.44 71 ASN A C 1
ATOM 573 O O . ASN A 1 71 ? 2.512 4.433 2.829 1.00 93.44 71 ASN A O 1
ATOM 577 N N . ALA A 1 72 ? 1.378 2.509 2.835 1.00 93.56 72 ALA A N 1
ATOM 578 C CA . ALA A 1 72 ? 0.054 3.115 2.772 1.00 93.56 72 ALA A CA 1
ATOM 579 C C . ALA A 1 72 ? -0.330 3.876 4.050 1.00 93.56 72 ALA A C 1
ATOM 581 O O . ALA A 1 72 ? -1.090 4.841 3.968 1.00 93.56 72 ALA A O 1
ATOM 582 N N . THR A 1 73 ? 0.193 3.444 5.202 1.00 93.56 73 THR A N 1
ATOM 583 C CA . THR A 1 73 ? -0.108 3.996 6.536 1.00 93.56 73 THR A CA 1
ATOM 584 C C . THR A 1 73 ? 0.920 5.006 7.041 1.00 93.56 73 THR A C 1
ATOM 586 O O . THR A 1 73 ? 0.778 5.522 8.147 1.00 93.56 73 THR A O 1
ATOM 589 N N . ASP A 1 74 ? 1.968 5.288 6.268 1.00 92.12 74 ASP A N 1
ATOM 590 C CA . ASP A 1 74 ? 2.927 6.331 6.618 1.00 92.12 74 ASP A CA 1
ATOM 591 C C . ASP A 1 74 ? 2.313 7.741 6.485 1.00 92.12 74 ASP A C 1
ATOM 593 O O . ASP A 1 74 ? 1.263 7.929 5.871 1.00 92.12 74 ASP A O 1
ATOM 597 N N . SER A 1 75 ? 2.983 8.757 7.030 1.00 88.38 75 SER A N 1
ATOM 598 C CA . SER A 1 75 ? 2.525 10.158 7.030 1.00 88.38 75 SER A CA 1
ATOM 599 C C . SER A 1 75 ? 2.228 10.729 5.632 1.00 88.38 75 SER A C 1
ATOM 601 O O . SER A 1 75 ? 1.347 11.574 5.480 1.00 88.38 75 SER A O 1
ATOM 603 N N . GLY A 1 76 ? 2.931 10.254 4.599 1.00 89.19 76 GLY A N 1
ATOM 604 C CA . GLY A 1 76 ? 2.680 10.575 3.187 1.00 89.19 76 GLY A CA 1
ATOM 605 C C . GLY A 1 76 ? 1.930 9.485 2.413 1.00 89.19 76 GLY A C 1
ATOM 606 O O . GLY A 1 76 ? 1.840 9.561 1.188 1.00 89.19 76 GLY A O 1
ATOM 607 N N . GLY A 1 77 ? 1.448 8.452 3.104 1.00 91.88 77 GLY A N 1
ATOM 608 C CA . GLY A 1 77 ? 0.823 7.278 2.514 1.00 91.88 77 GLY A CA 1
ATOM 609 C C . GLY A 1 77 ? -0.570 7.545 1.945 1.00 91.88 77 GLY A C 1
ATOM 610 O O . GLY A 1 77 ? -1.214 8.561 2.210 1.00 91.88 77 GLY A O 1
ATOM 611 N N . ILE A 1 78 ? -1.060 6.590 1.154 1.00 93.62 78 ILE A N 1
ATOM 612 C CA . ILE A 1 78 ? -2.345 6.702 0.448 1.00 93.62 78 ILE A CA 1
ATOM 613 C C . ILE A 1 78 ? -3.563 6.749 1.385 1.00 93.62 78 ILE A C 1
ATOM 615 O O . ILE A 1 78 ? -4.628 7.200 0.969 1.00 93.62 78 ILE A O 1
ATOM 619 N N . PHE A 1 79 ? -3.410 6.315 2.641 1.00 93.12 79 PHE A N 1
ATOM 620 C CA . PHE A 1 79 ? -4.448 6.396 3.671 1.00 93.12 79 PHE A CA 1
ATOM 621 C C . PHE A 1 79 ? -4.254 7.558 4.646 1.00 93.12 79 PHE A C 1
ATOM 623 O O . PHE A 1 79 ? -4.918 7.595 5.682 1.00 93.12 79 PHE A O 1
ATOM 630 N N . ASN A 1 80 ? -3.383 8.524 4.343 1.00 91.25 80 ASN A N 1
ATOM 631 C CA . ASN A 1 80 ? -3.267 9.723 5.165 1.00 91.25 80 ASN A CA 1
ATOM 632 C C . ASN A 1 80 ? -4.638 10.423 5.298 1.00 91.25 80 ASN A C 1
ATOM 634 O O . ASN A 1 80 ? -5.327 10.660 4.306 1.00 91.25 80 ASN A O 1
ATOM 638 N N . GLY A 1 81 ? -5.047 10.715 6.534 1.00 90.25 81 GLY A N 1
ATOM 639 C CA . GLY A 1 81 ? -6.372 11.257 6.858 1.00 90.25 81 GLY A CA 1
ATOM 640 C C . GLY A 1 81 ? -7.534 10.253 6.796 1.00 90.25 81 GLY A C 1
ATOM 641 O O . GLY A 1 81 ? -8.661 10.643 7.074 1.00 90.25 81 GLY A O 1
ATOM 642 N N . LEU A 1 82 ? -7.278 8.984 6.459 1.00 91.00 82 LEU A N 1
ATOM 643 C CA . LEU A 1 82 ? -8.268 7.895 6.417 1.00 91.00 82 LEU A CA 1
ATOM 644 C C . LEU A 1 82 ? -7.999 6.805 7.469 1.00 91.00 82 LEU A C 1
ATOM 646 O O . LEU A 1 82 ? -8.771 5.861 7.582 1.00 91.00 82 LEU A O 1
ATOM 650 N N . LEU A 1 83 ? -6.910 6.909 8.240 1.00 90.94 83 LEU A N 1
ATOM 651 C CA . LEU A 1 83 ? -6.491 5.878 9.200 1.00 90.94 83 LEU A CA 1
ATOM 652 C C . LEU A 1 83 ? -7.530 5.606 10.300 1.00 90.94 83 LEU A C 1
ATOM 654 O O . LEU A 1 83 ? -7.671 4.461 10.719 1.00 90.94 83 LEU A O 1
ATOM 658 N N . SER A 1 84 ? -8.305 6.618 10.701 1.00 89.44 84 SER A N 1
ATOM 659 C CA . SER A 1 84 ? -9.396 6.486 11.679 1.00 89.44 84 SER A CA 1
ATOM 660 C C . SER A 1 84 ? -10.579 5.648 11.186 1.00 89.44 84 SER A C 1
ATOM 662 O O . SER A 1 84 ? -11.403 5.222 11.988 1.00 89.44 84 SER A O 1
ATOM 664 N N . GLU A 1 85 ? -10.684 5.409 9.877 1.00 90.81 85 GLU A N 1
ATOM 665 C CA . GLU A 1 85 ? -11.746 4.583 9.291 1.00 90.81 85 GLU A CA 1
ATOM 666 C C . GLU A 1 85 ? -11.461 3.080 9.452 1.00 90.81 85 GLU A C 1
ATOM 668 O O . GLU A 1 85 ? -12.358 2.245 9.310 1.00 90.81 85 GLU A O 1
ATOM 673 N N . PHE A 1 86 ? -10.213 2.708 9.753 1.00 91.75 86 PHE A N 1
ATOM 674 C CA . PHE A 1 86 ? -9.816 1.317 9.937 1.00 91.75 86 PHE A CA 1
ATOM 675 C C . PHE A 1 86 ? -10.015 0.892 11.390 1.00 91.75 86 PHE A C 1
ATOM 677 O O . PHE A 1 86 ? -9.409 1.431 12.308 1.00 91.75 86 PHE A O 1
ATOM 684 N N . THR A 1 87 ? -10.836 -0.134 11.596 1.00 93.44 87 THR A N 1
ATOM 685 C CA . THR A 1 87 ? -11.181 -0.628 12.940 1.00 93.44 87 THR A CA 1
ATOM 686 C C . THR A 1 87 ? -10.541 -1.969 13.274 1.00 93.44 87 THR A C 1
ATOM 688 O O . THR A 1 87 ? -10.622 -2.428 14.415 1.00 93.44 87 THR A O 1
ATOM 691 N N . THR A 1 88 ? -9.945 -2.656 12.299 1.00 93.31 88 THR A N 1
ATOM 692 C CA . THR A 1 88 ? -9.365 -3.992 12.479 1.00 93.31 88 THR A CA 1
ATOM 693 C C . THR A 1 88 ? -8.238 -4.224 11.482 1.00 93.31 88 THR A C 1
ATOM 695 O O . THR A 1 88 ? -8.382 -3.911 10.301 1.00 93.31 88 THR A O 1
ATOM 698 N N . ILE A 1 89 ? -7.141 -4.813 11.955 1.00 92.19 89 ILE A N 1
ATOM 699 C CA . ILE A 1 89 ? -6.062 -5.339 11.117 1.00 92.19 89 ILE A CA 1
ATOM 700 C C . ILE A 1 89 ? -6.017 -6.844 11.276 1.00 92.19 89 ILE A C 1
ATOM 702 O O . ILE A 1 89 ? -5.957 -7.346 12.393 1.00 92.19 89 ILE A O 1
ATOM 706 N N . ILE A 1 90 ? -6.012 -7.546 10.151 1.00 92.12 90 ILE A N 1
ATOM 707 C CA . ILE A 1 90 ? -5.922 -9.001 10.102 1.00 92.12 90 ILE A CA 1
ATOM 708 C C . ILE A 1 90 ? -4.586 -9.340 9.449 1.00 92.12 90 ILE A C 1
ATOM 710 O O . ILE A 1 90 ? -4.318 -8.899 8.330 1.00 92.12 90 ILE A O 1
ATOM 714 N N . GLY A 1 91 ? -3.742 -10.077 10.167 1.00 91.06 91 GLY A N 1
ATOM 715 C CA . GLY A 1 91 ? -2.486 -10.596 9.638 1.00 91.06 91 GLY A CA 1
ATOM 716 C C . GLY A 1 91 ? -2.710 -11.968 9.020 1.00 91.06 91 GLY A C 1
ATOM 717 O O . GLY A 1 91 ? -2.970 -12.924 9.743 1.00 91.06 91 GLY A O 1
ATOM 718 N N . ASP A 1 92 ? -2.601 -12.064 7.699 1.00 91.75 92 ASP A N 1
ATOM 719 C CA . ASP A 1 92 ? -2.416 -13.361 7.049 1.00 91.75 92 ASP A CA 1
ATOM 720 C C . ASP A 1 92 ? -0.965 -13.820 7.234 1.00 91.75 92 ASP A C 1
ATOM 722 O O . ASP A 1 92 ? -0.061 -12.981 7.290 1.00 91.75 92 ASP A O 1
ATOM 726 N N . GLU A 1 93 ? -0.747 -15.130 7.369 1.00 90.88 93 GLU A N 1
ATOM 727 C CA . GLU A 1 93 ? 0.574 -15.720 7.634 1.00 90.88 93 GLU A CA 1
ATOM 728 C C . GLU A 1 93 ? 1.347 -14.967 8.737 1.00 90.88 93 GLU A C 1
ATOM 730 O O . GLU A 1 93 ? 2.525 -14.639 8.591 1.00 90.88 93 GLU A O 1
ATOM 735 N N . ALA A 1 94 ? 0.678 -14.660 9.859 1.00 87.12 94 ALA A N 1
ATOM 736 C CA . ALA A 1 94 ? 1.206 -13.786 10.915 1.00 87.12 94 ALA A CA 1
ATOM 737 C C . ALA A 1 94 ? 2.587 -14.213 11.453 1.00 87.12 94 ALA A C 1
ATOM 739 O O . ALA A 1 94 ? 3.361 -13.374 11.908 1.00 87.12 94 ALA A O 1
ATOM 740 N N . SER A 1 95 ? 2.923 -15.503 11.344 1.00 91.56 95 SER A N 1
ATOM 741 C CA . SER A 1 95 ? 4.239 -16.059 11.684 1.00 91.56 95 SER A CA 1
ATOM 742 C C . SER A 1 95 ? 5.394 -15.497 10.841 1.00 91.56 95 SER A C 1
ATOM 744 O O . SER A 1 95 ? 6.538 -15.522 11.289 1.00 91.56 95 SER A O 1
ATOM 746 N N . GLN A 1 96 ? 5.104 -14.980 9.644 1.00 93.25 96 GLN A N 1
ATOM 747 C CA . GLN A 1 96 ? 6.067 -14.400 8.705 1.00 93.25 96 GLN A CA 1
ATOM 748 C C . GLN A 1 96 ? 6.159 -12.876 8.805 1.00 93.25 96 GLN A C 1
ATOM 750 O O . GLN A 1 96 ? 7.005 -12.265 8.148 1.00 93.25 96 GLN A O 1
ATOM 755 N N . ILE A 1 97 ? 5.298 -12.239 9.603 1.00 91.38 97 ILE A N 1
ATOM 756 C CA . ILE A 1 97 ? 5.304 -10.788 9.758 1.00 91.38 97 ILE A CA 1
ATOM 757 C C . ILE A 1 97 ? 6.347 -10.413 10.818 1.00 91.38 97 ILE A C 1
ATOM 759 O O . ILE A 1 97 ? 6.217 -10.819 11.974 1.00 91.38 97 ILE A O 1
ATOM 763 N N . PRO A 1 98 ? 7.371 -9.606 10.479 1.00 93.12 98 PRO A N 1
ATOM 764 C CA . PRO A 1 98 ? 8.348 -9.167 11.465 1.00 93.12 98 PRO A CA 1
ATOM 765 C C . PRO A 1 98 ? 7.682 -8.361 12.584 1.00 93.12 98 PRO A C 1
ATOM 767 O O . PRO A 1 98 ? 6.899 -7.448 12.313 1.00 93.12 98 PRO A O 1
ATOM 770 N N . GLU A 1 99 ? 8.056 -8.626 13.836 1.00 92.00 99 GLU A N 1
ATOM 771 C CA . GLU A 1 99 ? 7.555 -7.880 15.000 1.00 92.00 99 GLU A CA 1
ATOM 772 C C . GLU A 1 99 ? 7.689 -6.347 14.834 1.00 92.00 99 GLU A C 1
ATOM 774 O O . GLU A 1 99 ? 6.702 -5.647 15.074 1.00 92.00 99 GLU A O 1
ATOM 779 N N . PRO A 1 100 ? 8.801 -5.789 14.299 1.00 93.56 100 PRO A N 1
ATOM 780 C CA . PRO A 1 100 ? 8.888 -4.348 14.056 1.00 93.56 100 PRO A CA 1
ATOM 781 C C . PRO A 1 100 ? 7.822 -3.812 13.091 1.00 93.56 100 PRO A C 1
ATOM 783 O O . PRO A 1 100 ? 7.362 -2.682 13.252 1.00 93.56 100 PRO A O 1
ATOM 786 N N . ALA A 1 101 ? 7.404 -4.606 12.099 1.00 92.19 101 ALA A N 1
ATOM 787 C CA . ALA A 1 101 ? 6.336 -4.218 11.183 1.00 92.19 101 ALA A CA 1
ATOM 788 C C . ALA A 1 101 ? 4.985 -4.173 11.906 1.00 92.19 101 ALA A C 1
ATOM 790 O O . ALA A 1 101 ? 4.235 -3.214 11.730 1.00 92.19 101 ALA A O 1
ATOM 791 N N . MET A 1 102 ? 4.706 -5.157 12.767 1.00 88.69 102 MET A N 1
ATOM 792 C CA . MET A 1 102 ? 3.494 -5.175 13.593 1.00 88.69 102 MET A CA 1
ATOM 793 C C . MET A 1 102 ? 3.430 -3.969 14.530 1.00 88.69 102 MET A C 1
ATOM 795 O O . MET A 1 102 ? 2.408 -3.287 14.574 1.00 88.69 102 MET A O 1
ATOM 799 N N . VAL A 1 103 ? 4.530 -3.654 15.220 1.00 91.19 103 VAL A N 1
ATOM 800 C CA . VAL A 1 103 ? 4.623 -2.484 16.109 1.00 91.19 103 VAL A CA 1
ATOM 801 C C . VAL A 1 103 ? 4.413 -1.183 15.332 1.00 91.19 103 VAL A C 1
ATOM 803 O O . VAL A 1 103 ? 3.657 -0.313 15.770 1.00 91.19 103 VAL A O 1
ATOM 806 N N . ALA A 1 104 ? 5.036 -1.047 14.158 1.00 93.06 104 ALA A N 1
ATOM 807 C CA . ALA A 1 104 ? 4.862 0.129 13.311 1.00 93.06 104 ALA A CA 1
ATOM 808 C C . ALA A 1 104 ? 3.401 0.301 12.870 1.00 93.06 104 ALA A C 1
ATOM 810 O O . ALA A 1 104 ? 2.859 1.403 12.945 1.00 93.06 104 ALA A O 1
ATOM 811 N N . ILE A 1 105 ? 2.749 -0.786 12.450 1.00 91.25 105 ILE A N 1
ATOM 812 C CA . ILE A 1 105 ? 1.343 -0.776 12.043 1.00 91.25 105 ILE A CA 1
ATOM 813 C C . ILE A 1 105 ? 0.441 -0.410 13.233 1.00 91.25 105 ILE A C 1
ATOM 815 O O . ILE A 1 105 ? -0.367 0.507 13.113 1.00 91.25 105 ILE A O 1
ATOM 819 N N . ALA A 1 106 ? 0.613 -1.057 14.390 1.00 89.50 106 ALA A N 1
ATOM 820 C CA . ALA A 1 106 ? -0.167 -0.776 15.599 1.00 89.50 106 ALA A CA 1
ATOM 821 C C . ALA A 1 106 ? -0.030 0.679 16.070 1.00 89.50 106 ALA A C 1
ATOM 823 O O . ALA A 1 106 ? -0.992 1.290 16.523 1.00 89.50 106 ALA A O 1
ATOM 824 N N . THR A 1 107 ? 1.151 1.272 15.890 1.00 90.44 107 THR A N 1
ATOM 825 C CA . THR A 1 107 ? 1.393 2.682 16.225 1.00 90.44 107 THR A CA 1
ATOM 826 C C . THR A 1 107 ? 0.680 3.642 15.267 1.00 90.44 107 THR A C 1
ATOM 828 O O . THR A 1 107 ? 0.303 4.744 15.660 1.00 90.44 107 THR A O 1
ATOM 831 N N . ARG A 1 108 ? 0.500 3.251 14.000 1.00 90.56 108 ARG A N 1
ATOM 832 C CA . ARG A 1 108 ? -0.101 4.097 12.953 1.00 90.56 108 ARG A CA 1
ATOM 833 C C . ARG A 1 108 ? -1.625 4.054 12.937 1.00 90.56 108 ARG A C 1
ATOM 835 O O . ARG A 1 108 ? -2.243 5.017 12.499 1.00 90.56 108 ARG A O 1
ATOM 842 N N . VAL A 1 109 ? -2.229 2.973 13.421 1.00 89.38 109 VAL A N 1
ATOM 843 C CA . VAL A 1 109 ? -3.688 2.833 13.558 1.00 89.38 109 VAL A CA 1
ATOM 844 C C . VAL A 1 109 ? -4.050 2.415 14.987 1.00 89.38 109 VAL A C 1
ATOM 846 O O . VAL A 1 109 ? -4.507 1.296 15.209 1.00 89.38 109 VAL A O 1
ATOM 849 N N . PRO A 1 110 ? -3.849 3.310 15.972 1.00 82.38 110 PRO A N 1
ATOM 850 C CA . PRO A 1 110 ? -3.959 2.973 17.394 1.00 82.38 110 PRO A CA 1
ATOM 851 C C . PRO A 1 110 ? -5.371 2.548 17.825 1.00 82.38 110 PRO A C 1
ATOM 853 O O . PRO A 1 110 ? -5.523 1.851 18.825 1.00 82.38 110 PRO A O 1
ATOM 856 N N . ASP A 1 111 ? -6.397 2.950 17.071 1.00 85.06 111 ASP A N 1
ATOM 857 C CA . ASP A 1 111 ? -7.800 2.628 17.356 1.00 85.06 111 ASP A CA 1
ATOM 858 C C . ASP A 1 111 ? -8.251 1.295 16.732 1.00 85.06 111 ASP A C 1
ATOM 860 O O . ASP A 1 111 ? -9.354 0.806 17.008 1.00 85.06 111 ASP A O 1
ATOM 864 N N . ALA A 1 112 ? -7.417 0.688 15.882 1.00 87.12 112 ALA A N 1
ATOM 865 C CA . ALA A 1 112 ? -7.727 -0.583 15.252 1.00 87.12 112 ALA A CA 1
ATOM 866 C C . ALA A 1 112 ? -7.497 -1.744 16.226 1.00 87.12 112 ALA A C 1
ATOM 868 O O . ALA A 1 112 ? -6.508 -1.817 16.951 1.00 87.12 112 ALA A O 1
ATOM 869 N N . ARG A 1 113 ? -8.405 -2.720 16.208 1.00 84.62 113 ARG A N 1
ATOM 870 C CA . ARG A 1 113 ? -8.185 -3.990 16.902 1.00 84.62 113 ARG A CA 1
ATOM 871 C C . ARG A 1 113 ? -7.171 -4.824 16.127 1.00 84.62 113 ARG A C 1
ATOM 873 O O . ARG A 1 113 ? -7.249 -4.919 14.902 1.00 84.62 113 ARG A O 1
ATOM 880 N N . HIS A 1 114 ? -6.294 -5.496 16.861 1.00 78.12 114 HIS A N 1
ATOM 881 C CA . HIS A 1 114 ? -5.333 -6.456 16.324 1.00 78.12 114 HIS A CA 1
ATOM 882 C C . HIS A 1 114 ? -5.688 -7.862 16.823 1.00 78.12 114 HIS A C 1
ATOM 884 O O . HIS A 1 114 ? -5.117 -8.315 17.816 1.00 78.12 114 HIS A O 1
ATOM 890 N N . PRO A 1 115 ? -6.689 -8.535 16.227 1.00 63.06 115 PRO A N 1
ATOM 891 C CA . PRO A 1 115 ? -6.887 -9.955 16.468 1.00 63.06 115 PRO A CA 1
ATOM 892 C C . PRO A 1 115 ? -5.633 -10.707 15.998 1.00 63.06 115 PRO A C 1
ATOM 894 O O . PRO A 1 115 ? -5.305 -10.677 14.812 1.00 63.06 115 PRO A O 1
ATOM 897 N N . LEU A 1 116 ? -4.915 -11.298 16.957 1.00 52.97 116 LEU A N 1
ATOM 898 C CA . LEU A 1 116 ? -3.852 -12.276 16.714 1.00 52.97 116 LEU A CA 1
ATOM 899 C C . LEU A 1 116 ? -4.451 -13.601 16.237 1.00 52.97 116 LEU A C 1
ATOM 901 O O . LEU A 1 116 ? -5.536 -13.964 16.754 1.00 52.97 116 LEU A O 1
#

Sequence (116 aa):
MVLCETFSRGRELIERLLFHTDDALFLSQDEREEYRLAEKEVSRIATKVIAIMFRVRTPAIICLTTSALLNATDSGGIFNGLLSEFTTIIGDEASQIPEPAMVAIATRVPDARHPL

Organism: Heligmosomoides polygyrus (NCBI:txid6339)

Radius of gyration: 16.59 Å; chains: 1; bounding box: 38×27×40 Å

Foldseek 3Di:
DVLVVLLVVLVVLQVCCVVVVVVVPDDDPVSVVSNVVSCVSN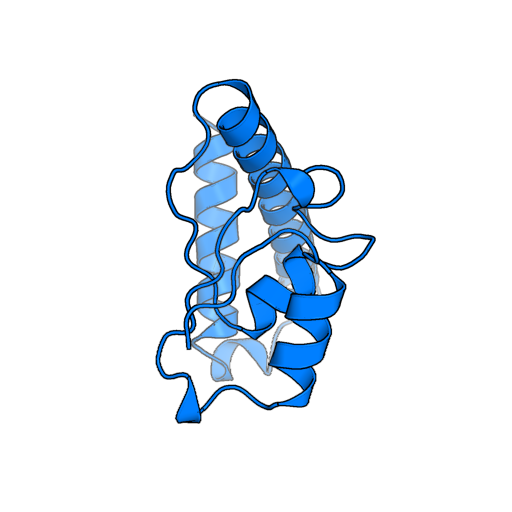VVVVLVVQVCCVVPPPDPDDDDDLVLLLQQLDCPHSCNVVLQVAAEDDDDVVVPDDPVSVVSNCVSNVNHDYDD